Protein AF-A0A6B2UY70-F1 (afdb_monomer_lite)

Secondary structure (DSSP, 8-state):
--SHHHHHHHHHHHHHHHHHHHHHHHHHHHHHHHHHHHHHHHHTTEEEEEETTEEEEEE-SSS-BSEEEEEEEEEE-TTS--EE-PBPTT---EES-B-TT-EEEEEBPPEEETTEEESPPTT-EEEEEEEEE-TTS-EEEEETTSPPEE-SS-PPPPPP-

Foldseek 3Di:
DDDVPVVVVVVVVVVVVVVVVVVVVVVVVVVVVVVVVVVLVQVLQFAWADDFQKIKTFRQAQAKFQKKFFAWKWKDAPPDDTHTWAWDPPWDRMDGIAGHRGMDMTGIAWDDDPNDTGPDDPRIGMWIWMWIQGPVRWIWIDTHNDRIDTDPPDDDHHDGD

pLDDT: mean 83.35, std 13.85, range [44.91, 96.75]

Sequence (161 aa):
MTDAWTIGSTVATAAAALVALGVAVNEGRTRVRERADRDAAQARLLLIRARGGTAHVDNYTDQLFLEVRWISADAVKPGSPAVPVRYAAGERRYIRPLPAQGSSAIGLAEQTWDGHSGPAPRDFTVRATVHYLDAAGLWWSRTGNEQPVRLLDGHGEPQDP

Radius of gyration: 25.31 Å; chains: 1; bounding box: 63×38×79 Å

Structure (mmCIF, N/CA/C/O backbone):
data_AF-A0A6B2UY70-F1
#
_entry.id   AF-A0A6B2UY70-F1
#
loop_
_atom_site.group_PDB
_atom_site.id
_atom_site.type_symbol
_atom_site.label_atom_id
_atom_site.label_alt_id
_atom_site.label_comp_id
_atom_site.label_asym_id
_atom_site.label_entity_id
_atom_site.label_seq_id
_atom_site.pdbx_PDB_ins_code
_atom_site.Cartn_x
_atom_site.Cartn_y
_atom_site.Cartn_z
_atom_site.occupancy
_atom_site.B_iso_or_equiv
_atom_site.auth_seq_id
_atom_site.auth_comp_id
_atom_site.auth_asym_id
_atom_site.auth_atom_id
_atom_site.pdbx_PDB_model_num
ATOM 1 N N . MET A 1 1 ? -44.277 -26.112 56.802 1.00 44.91 1 MET A N 1
ATOM 2 C CA . MET A 1 1 ? -44.594 -25.519 55.483 1.00 44.91 1 MET A CA 1
ATOM 3 C C . MET A 1 1 ? -43.677 -24.326 55.252 1.00 44.91 1 MET A C 1
ATOM 5 O O . MET A 1 1 ? -44.111 -23.208 55.454 1.00 44.91 1 MET A O 1
ATOM 9 N N . THR A 1 2 ? -42.421 -24.539 54.871 1.00 52.62 2 THR A N 1
ATOM 10 C CA . THR A 1 2 ? -41.490 -23.465 54.472 1.00 52.62 2 THR A CA 1
ATOM 11 C C . THR A 1 2 ? -40.264 -24.154 53.896 1.00 52.62 2 THR A C 1
ATOM 13 O O . THR A 1 2 ? -39.416 -24.510 54.686 1.00 52.62 2 THR A O 1
ATOM 16 N N . ASP A 1 3 ? -40.212 -24.410 52.585 1.00 50.38 3 ASP A N 1
ATOM 17 C CA . ASP A 1 3 ? -38.970 -24.846 51.899 1.00 50.38 3 ASP A CA 1
ATOM 18 C C . ASP A 1 3 ? -39.053 -24.668 50.369 1.00 50.38 3 ASP A C 1
ATOM 20 O O . ASP A 1 3 ? -38.055 -24.391 49.709 1.00 50.38 3 ASP A O 1
ATOM 24 N N . ALA A 1 4 ? -40.254 -24.718 49.779 1.00 46.34 4 ALA A N 1
ATOM 25 C CA . ALA A 1 4 ? -40.414 -24.615 48.323 1.00 46.34 4 ALA A CA 1
ATOM 26 C C . ALA A 1 4 ? -40.141 -23.208 47.739 1.00 46.34 4 ALA A C 1
ATOM 28 O O . ALA A 1 4 ? -39.810 -23.083 46.563 1.00 46.34 4 ALA A O 1
ATOM 29 N N . TRP A 1 5 ? -40.255 -22.143 48.541 1.00 46.12 5 TRP A N 1
ATOM 30 C CA . TRP A 1 5 ? -40.136 -20.758 48.055 1.00 46.12 5 TRP A CA 1
ATOM 31 C C . TRP A 1 5 ? -38.679 -20.263 47.981 1.00 46.12 5 TRP A C 1
ATOM 33 O O . TRP A 1 5 ? -38.331 -19.463 47.116 1.00 46.12 5 TRP A O 1
ATOM 43 N N . THR A 1 6 ? -37.801 -20.786 48.839 1.00 49.19 6 THR A N 1
ATOM 44 C CA . THR A 1 6 ? -36.381 -20.398 48.921 1.00 49.19 6 THR A CA 1
ATOM 45 C C . THR A 1 6 ? -35.521 -21.097 47.863 1.00 49.19 6 THR A C 1
ATOM 47 O O . THR A 1 6 ? -34.542 -20.529 47.383 1.00 49.19 6 THR A O 1
ATOM 50 N N . ILE A 1 7 ? -35.912 -22.312 47.461 1.00 46.19 7 ILE A N 1
ATOM 51 C CA . ILE A 1 7 ? -35.245 -23.088 46.402 1.00 46.19 7 ILE A CA 1
ATOM 52 C C . ILE A 1 7 ? -35.604 -22.524 45.015 1.00 46.19 7 ILE A C 1
ATOM 54 O O . ILE A 1 7 ? -34.756 -22.458 44.127 1.00 46.19 7 ILE A O 1
ATOM 58 N N . GLY A 1 8 ? -36.839 -22.039 44.833 1.00 46.28 8 GLY A N 1
ATOM 59 C CA . GLY A 1 8 ? -37.271 -21.416 43.577 1.00 46.28 8 GLY A CA 1
ATOM 60 C C . GLY A 1 8 ? -36.540 -20.107 43.250 1.00 46.28 8 GLY A C 1
ATOM 61 O O . GLY A 1 8 ? -36.215 -19.857 42.090 1.00 46.28 8 GLY A O 1
ATOM 62 N N . SER A 1 9 ? -36.228 -19.286 44.259 1.00 54.72 9 SER A N 1
ATOM 63 C CA . SER A 1 9 ? -35.576 -17.984 44.055 1.00 54.72 9 SER A CA 1
ATOM 64 C C . SER A 1 9 ? -34.084 -18.101 43.726 1.00 54.72 9 SER A C 1
ATOM 66 O O . SER A 1 9 ? -33.577 -17.361 42.882 1.00 54.72 9 SER A O 1
ATOM 68 N N . THR A 1 10 ? -33.371 -19.062 44.317 1.00 53.41 10 THR A N 1
ATOM 69 C CA . THR A 1 10 ? -31.939 -19.280 44.045 1.00 53.41 10 THR A CA 1
ATOM 70 C C . THR A 1 10 ? -31.705 -19.835 42.642 1.00 53.41 10 THR A C 1
ATOM 72 O O . THR A 1 10 ? -30.834 -19.338 41.928 1.00 53.41 10 THR A O 1
ATOM 75 N N . VAL A 1 11 ? -32.528 -20.793 42.202 1.00 56.59 11 VAL A N 1
ATOM 76 C CA . VAL A 1 11 ? -32.452 -21.354 40.841 1.00 56.59 11 VAL A CA 1
ATOM 77 C C . VAL A 1 11 ? -32.774 -20.291 39.782 1.00 56.59 11 VAL A C 1
ATOM 79 O O . VAL A 1 11 ? -32.070 -20.195 38.776 1.00 56.59 11 VAL A O 1
ATOM 82 N N . ALA A 1 12 ? -33.771 -19.435 40.026 1.00 58.09 12 ALA A N 1
ATOM 83 C CA . ALA A 1 12 ? -34.117 -18.342 39.116 1.00 58.09 12 ALA A CA 1
ATOM 84 C C . ALA A 1 12 ? -32.995 -17.292 38.995 1.00 58.09 12 ALA A C 1
ATOM 86 O O . ALA A 1 12 ? -32.681 -16.840 37.892 1.00 58.09 12 ALA A O 1
ATOM 87 N N . THR A 1 13 ? -32.345 -16.943 40.109 1.00 62.44 13 THR A N 1
ATOM 88 C CA . THR A 1 13 ? -31.254 -15.952 40.117 1.00 62.44 13 THR A CA 1
ATOM 89 C C . THR A 1 13 ? -30.008 -16.483 39.398 1.00 62.44 13 THR A C 1
ATOM 91 O O . THR A 1 13 ? -29.379 -15.759 38.625 1.00 62.44 13 THR A O 1
ATOM 94 N N . ALA A 1 14 ? -29.684 -17.768 39.582 1.00 57.88 14 ALA A N 1
ATOM 95 C CA . ALA A 1 14 ? -28.573 -18.424 38.893 1.00 57.88 14 ALA A CA 1
ATOM 96 C C . ALA A 1 14 ? -28.800 -18.512 37.372 1.00 57.88 14 ALA A C 1
ATOM 98 O O . ALA A 1 14 ? -27.891 -18.221 36.593 1.00 57.88 14 ALA A O 1
ATOM 99 N N . ALA A 1 15 ? -30.021 -18.842 36.937 1.00 55.34 15 ALA A N 1
ATOM 100 C CA . ALA A 1 15 ? -30.375 -18.863 35.519 1.00 55.34 15 ALA A CA 1
ATOM 101 C C . ALA A 1 15 ? -30.269 -17.466 34.877 1.00 55.34 15 ALA A C 1
ATOM 103 O O . ALA A 1 15 ? -29.687 -17.324 33.801 1.00 55.34 15 ALA A O 1
ATOM 104 N N . ALA A 1 16 ? -30.757 -16.422 35.557 1.00 60.06 16 ALA A N 1
ATOM 105 C CA . ALA A 1 16 ? -30.653 -15.043 35.082 1.00 60.06 16 ALA A CA 1
ATOM 106 C C . ALA A 1 16 ? -29.192 -14.569 34.966 1.00 60.06 16 ALA A C 1
ATOM 108 O O . ALA A 1 16 ? -28.829 -13.934 33.975 1.00 60.06 16 ALA A O 1
ATOM 109 N N . ALA A 1 17 ? -28.336 -14.924 35.931 1.00 62.62 17 ALA A N 1
ATOM 110 C CA . ALA A 1 17 ? -26.912 -14.589 35.901 1.00 62.62 17 ALA A CA 1
ATOM 111 C C . ALA A 1 17 ? -26.181 -15.244 34.715 1.00 62.62 17 ALA A C 1
ATOM 113 O O . ALA A 1 17 ? -25.368 -14.593 34.059 1.00 62.62 17 ALA A O 1
ATOM 114 N N . LEU A 1 18 ? -26.500 -16.502 34.392 1.00 63.31 18 LEU A N 1
ATOM 115 C CA . LEU A 1 18 ? -25.917 -17.204 33.244 1.00 63.31 18 LEU A CA 1
ATOM 116 C C . LEU A 1 18 ? -26.358 -16.601 31.905 1.00 63.31 18 LEU A C 1
ATOM 118 O O . LEU A 1 18 ? -25.531 -16.448 31.006 1.00 63.31 18 LEU A O 1
ATOM 122 N N . VAL A 1 19 ? -27.630 -16.213 31.775 1.00 68.88 19 VAL A N 1
ATOM 123 C CA . VAL A 1 19 ? -28.133 -15.523 30.575 1.00 68.88 19 VAL A CA 1
ATOM 124 C C . VAL A 1 19 ? -27.473 -14.153 30.426 1.00 68.88 19 VAL A C 1
ATOM 126 O O . VAL A 1 19 ? -26.988 -13.831 29.343 1.00 68.88 19 VAL A O 1
ATOM 129 N N . ALA A 1 20 ? -27.378 -13.373 31.507 1.00 64.12 20 ALA A N 1
ATOM 130 C CA . ALA A 1 20 ? -26.709 -12.073 31.494 1.00 64.12 20 ALA A CA 1
ATOM 131 C C . ALA A 1 20 ? -25.221 -12.194 31.120 1.00 64.12 20 ALA A C 1
ATOM 133 O O . ALA A 1 20 ? -24.727 -11.420 30.299 1.00 64.12 20 ALA A O 1
ATOM 134 N N . LEU A 1 21 ? -24.520 -13.203 31.650 1.00 68.75 21 LEU A N 1
ATOM 135 C CA . LEU A 1 21 ? -23.130 -13.493 31.295 1.00 68.75 21 LEU A CA 1
ATOM 136 C C . LEU A 1 21 ? -23.001 -13.899 29.818 1.00 68.75 21 LEU A C 1
ATOM 138 O O . LEU A 1 21 ? -22.115 -13.413 29.118 1.00 68.75 21 LEU A O 1
ATOM 142 N N . GLY A 1 22 ? -23.908 -14.746 29.324 1.00 69.62 22 GLY A N 1
ATOM 143 C CA . GLY A 1 22 ? -23.949 -15.165 27.923 1.00 69.62 22 GLY A CA 1
ATOM 144 C C . GLY A 1 22 ? -24.174 -13.997 26.960 1.00 69.62 22 GLY A C 1
ATOM 145 O O . GLY A 1 22 ? -23.466 -13.883 25.958 1.00 69.62 22 GLY A O 1
ATOM 146 N N . VAL A 1 23 ? -25.100 -13.090 27.287 1.00 71.94 23 VAL A N 1
ATOM 147 C CA . VAL A 1 23 ? -25.356 -11.866 26.511 1.00 71.94 23 VAL A CA 1
ATOM 148 C C . VAL A 1 23 ? -24.144 -10.936 26.548 1.00 71.94 23 VAL A C 1
ATOM 150 O O . VAL A 1 23 ? -23.704 -10.493 25.492 1.00 71.94 23 VAL A O 1
ATOM 153 N N . ALA A 1 24 ? -23.536 -10.710 27.716 1.00 66.25 24 ALA A N 1
ATOM 154 C CA . ALA A 1 24 ? -22.352 -9.858 27.846 1.00 66.25 24 ALA A CA 1
ATOM 155 C C . ALA A 1 24 ? -21.152 -10.381 27.031 1.00 66.25 24 ALA A C 1
ATOM 157 O O . ALA A 1 24 ? -20.469 -9.609 26.354 1.00 66.25 24 ALA A O 1
ATOM 158 N N . VAL A 1 25 ? -20.917 -11.699 27.038 1.00 72.19 25 VAL A N 1
ATOM 159 C CA . VAL A 1 25 ? -19.872 -12.336 26.218 1.00 72.19 25 VAL A CA 1
ATOM 160 C C . VAL A 1 25 ? -20.184 -12.199 24.726 1.00 72.19 25 VAL A C 1
ATOM 162 O O . VAL A 1 25 ? -19.285 -11.919 23.928 1.00 72.19 25 VAL A O 1
ATOM 165 N N . ASN A 1 26 ? -21.447 -12.380 24.334 1.00 74.56 26 ASN A N 1
ATOM 166 C CA . ASN A 1 26 ? -21.854 -12.279 22.937 1.00 74.56 26 ASN A CA 1
ATOM 167 C C . ASN A 1 26 ? -21.763 -10.836 22.414 1.00 74.56 26 ASN A C 1
ATOM 169 O O . ASN A 1 26 ? -21.172 -10.606 21.362 1.00 74.56 26 ASN A O 1
ATOM 173 N N . GLU A 1 27 ? -22.244 -9.850 23.173 1.00 72.62 27 GLU A N 1
ATOM 174 C CA . GLU A 1 27 ? -22.094 -8.428 22.844 1.00 72.62 27 GLU A CA 1
ATOM 175 C C . GLU A 1 27 ? -20.625 -8.013 22.749 1.00 72.62 27 GLU A C 1
ATOM 177 O O . GLU A 1 27 ? -20.245 -7.288 21.828 1.00 72.62 27 GLU A O 1
ATOM 182 N N . GLY A 1 28 ? -19.778 -8.506 23.660 1.00 63.84 28 GLY A N 1
ATOM 183 C CA . GLY A 1 28 ? -18.336 -8.285 23.598 1.00 63.84 28 GLY A CA 1
ATOM 184 C C . GLY A 1 28 ? -17.740 -8.780 22.279 1.00 63.84 28 GLY A C 1
ATOM 185 O O . GLY A 1 28 ? -16.988 -8.056 21.626 1.00 63.84 28 GLY A O 1
ATOM 186 N N . ARG A 1 29 ? -18.134 -9.978 21.831 1.00 71.88 29 ARG A N 1
ATOM 187 C CA . ARG A 1 29 ? -17.699 -10.543 20.544 1.00 71.88 29 ARG A CA 1
ATOM 188 C C . ARG A 1 29 ? -18.195 -9.735 19.347 1.00 71.88 29 ARG A C 1
ATOM 190 O O . ARG A 1 29 ? -17.417 -9.511 18.421 1.00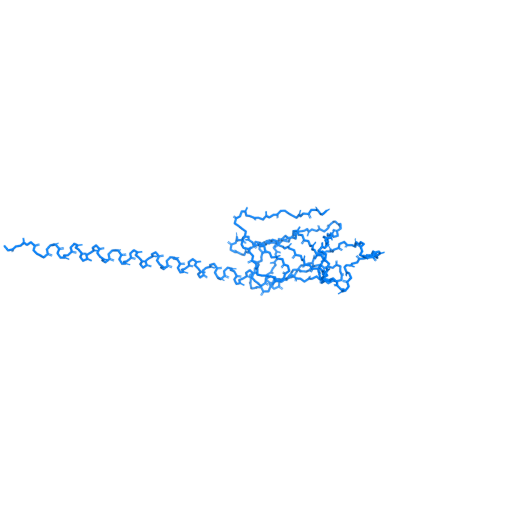 71.88 29 ARG A O 1
ATOM 197 N N . THR A 1 30 ? -19.442 -9.270 19.363 1.00 69.88 30 THR A N 1
ATOM 198 C CA . THR A 1 30 ? -20.005 -8.451 18.277 1.00 69.88 30 THR A CA 1
ATOM 199 C C . THR A 1 30 ? -19.283 -7.113 18.159 1.00 69.88 30 THR A C 1
ATOM 201 O O . THR A 1 30 ? -18.829 -6.762 17.075 1.00 69.88 30 THR A O 1
ATOM 204 N N . ARG A 1 31 ? -19.048 -6.415 19.277 1.00 72.25 31 ARG A N 1
ATOM 205 C CA . ARG A 1 31 ? -18.327 -5.129 19.279 1.00 72.25 31 ARG A CA 1
ATOM 206 C C . ARG A 1 31 ? -16.882 -5.264 18.797 1.00 72.25 31 ARG A C 1
ATOM 208 O O . ARG A 1 31 ? -16.360 -4.348 18.167 1.00 72.25 31 ARG A O 1
ATOM 215 N N . VAL A 1 32 ? -16.224 -6.391 19.084 1.00 72.50 32 VAL A N 1
ATOM 216 C CA . VAL A 1 32 ? -14.876 -6.680 18.566 1.00 72.50 32 VAL A CA 1
ATOM 217 C C . VAL A 1 32 ? -14.904 -6.879 17.050 1.00 72.50 32 VAL A C 1
ATOM 219 O O . VAL A 1 32 ? -14.045 -6.330 16.365 1.00 72.50 32 VAL A O 1
ATOM 222 N N . ARG A 1 33 ? -15.903 -7.595 16.518 1.00 70.06 33 ARG A N 1
ATOM 223 C CA . ARG A 1 33 ? -16.081 -7.767 15.066 1.00 70.06 33 ARG A CA 1
ATOM 224 C C . ARG A 1 33 ? -16.383 -6.442 14.370 1.00 70.06 33 ARG A C 1
ATOM 226 O O . ARG A 1 33 ? -15.714 -6.113 13.406 1.00 70.06 33 ARG A O 1
ATOM 233 N N . GLU A 1 34 ? -17.294 -5.638 14.910 1.00 74.25 34 GLU A N 1
ATOM 234 C CA . GLU A 1 34 ? -17.634 -4.319 14.357 1.00 74.25 34 GLU A CA 1
ATOM 235 C C . GLU A 1 34 ? -16.460 -3.335 14.372 1.00 74.25 34 GLU A C 1
ATOM 237 O O . GLU A 1 34 ? -16.353 -2.482 13.491 1.00 74.25 34 GLU A O 1
ATOM 242 N N . ARG A 1 35 ? -15.588 -3.409 15.387 1.00 76.25 35 ARG A N 1
ATOM 243 C CA . ARG A 1 35 ? -14.340 -2.634 15.409 1.00 76.25 35 ARG A CA 1
ATOM 244 C C . ARG A 1 35 ? -13.383 -3.141 14.339 1.00 76.25 35 ARG A C 1
ATOM 246 O O . ARG A 1 35 ? -12.961 -2.350 13.511 1.00 76.25 35 ARG A O 1
ATOM 253 N N . ALA A 1 36 ? -13.138 -4.449 14.289 1.00 72.06 36 ALA A N 1
ATOM 254 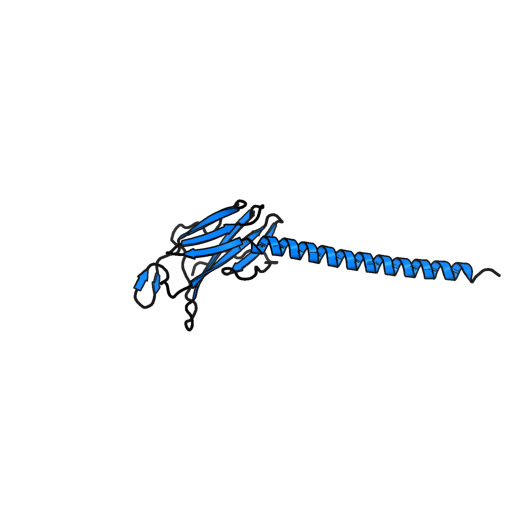C CA . ALA A 1 36 ? -12.258 -5.045 13.288 1.00 72.06 36 ALA A CA 1
ATOM 255 C C . ALA A 1 36 ? -12.717 -4.764 11.846 1.00 72.06 36 ALA A C 1
ATOM 257 O O . ALA A 1 36 ? -11.881 -4.485 10.991 1.00 72.06 36 ALA A O 1
ATOM 258 N N . ASP A 1 37 ? -14.026 -4.783 11.585 1.00 73.31 37 ASP A N 1
ATOM 259 C CA . ASP A 1 37 ? -14.594 -4.473 10.272 1.00 73.31 37 ASP A CA 1
ATOM 260 C C . ASP A 1 37 ? -14.437 -2.993 9.911 1.00 73.31 37 ASP A C 1
ATOM 262 O O . ASP A 1 37 ? -14.116 -2.678 8.764 1.00 73.31 37 ASP A O 1
ATOM 266 N N . ARG A 1 38 ? -14.617 -2.077 10.874 1.00 72.62 38 ARG A N 1
ATOM 267 C CA . ARG A 1 38 ? -14.363 -0.642 10.660 1.00 72.62 38 ARG A CA 1
ATOM 268 C C . ARG A 1 38 ? -12.886 -0.358 10.409 1.00 72.62 38 ARG A C 1
ATOM 270 O O . ARG A 1 38 ? -12.573 0.341 9.447 1.00 72.62 38 ARG A O 1
ATOM 277 N N . ASP A 1 39 ? -12.000 -0.952 11.203 1.00 75.81 39 ASP A N 1
ATOM 278 C CA . ASP A 1 39 ? -10.550 -0.821 11.036 1.00 75.81 39 ASP A CA 1
ATOM 279 C C . ASP A 1 39 ? -10.127 -1.357 9.650 1.00 75.81 39 ASP A C 1
ATOM 281 O O . ASP A 1 39 ? -9.409 -0.700 8.894 1.00 75.81 39 ASP A O 1
ATOM 285 N N . ALA A 1 40 ? -10.666 -2.515 9.245 1.00 73.12 40 ALA A N 1
ATOM 286 C CA . ALA A 1 40 ? -10.418 -3.096 7.927 1.00 73.12 40 ALA A CA 1
ATOM 287 C C . ALA A 1 40 ? -11.001 -2.252 6.778 1.00 73.12 40 ALA A C 1
ATOM 289 O O . ALA A 1 40 ? -10.413 -2.200 5.695 1.00 73.12 40 ALA A O 1
ATOM 290 N N . ALA A 1 41 ? -12.147 -1.593 6.977 1.00 71.56 41 ALA A N 1
ATOM 291 C CA . ALA A 1 41 ? -12.744 -0.712 5.976 1.00 71.56 41 ALA A CA 1
ATOM 292 C C . ALA A 1 41 ? -11.865 0.516 5.707 1.00 71.56 41 ALA A C 1
ATOM 294 O O . ALA A 1 41 ? -11.631 0.847 4.544 1.00 71.56 41 ALA A O 1
ATOM 295 N N . GLN A 1 42 ? -11.314 1.134 6.754 1.00 74.62 42 GLN A N 1
ATOM 296 C CA . GLN A 1 42 ? -10.354 2.231 6.618 1.00 74.62 42 GLN A CA 1
ATOM 297 C C . GLN A 1 42 ? -9.079 1.773 5.901 1.00 74.62 42 GLN A C 1
ATOM 299 O O . GLN A 1 42 ? -8.620 2.427 4.963 1.00 74.62 42 GLN A O 1
ATOM 304 N N . ALA A 1 43 ? -8.545 0.608 6.274 1.00 75.88 43 ALA A N 1
ATOM 305 C CA . ALA A 1 43 ? -7.342 0.054 5.662 1.00 75.88 43 ALA A CA 1
ATOM 306 C C . ALA A 1 43 ? -7.485 -0.161 4.139 1.00 75.88 43 ALA A C 1
ATOM 308 O O . ALA A 1 43 ? -6.498 -0.064 3.411 1.00 75.88 43 ALA A O 1
ATOM 309 N N . ARG A 1 44 ? -8.700 -0.406 3.623 1.00 82.69 44 ARG A N 1
ATOM 310 C CA . ARG A 1 44 ? -8.962 -0.602 2.181 1.00 82.69 44 ARG A CA 1
ATOM 311 C C . ARG A 1 44 ? -8.849 0.669 1.340 1.00 82.69 44 ARG A C 1
ATOM 313 O O . ARG A 1 44 ? -8.769 0.555 0.116 1.00 82.69 44 ARG A O 1
ATOM 320 N N . LEU A 1 45 ? -8.837 1.849 1.949 1.00 89.50 45 LEU A N 1
ATOM 321 C CA . LEU A 1 45 ? -8.806 3.127 1.231 1.00 89.50 45 LEU A CA 1
ATOM 322 C C . LEU A 1 45 ? -7.382 3.652 0.971 1.00 89.50 45 LEU A C 1
ATOM 324 O O . LEU A 1 45 ? -7.224 4.736 0.417 1.00 89.50 45 LEU A O 1
ATOM 328 N N . LEU A 1 46 ? -6.347 2.877 1.310 1.00 92.50 46 LEU A N 1
ATOM 329 C CA . LEU A 1 46 ? -4.985 3.100 0.825 1.00 92.50 46 LEU A CA 1
ATOM 330 C C . LEU A 1 46 ? -4.806 2.423 -0.543 1.00 92.50 46 LEU A C 1
ATOM 332 O O . LEU A 1 46 ? -4.782 1.193 -0.605 1.00 92.50 46 LEU A O 1
ATOM 336 N N . LEU A 1 47 ? -4.688 3.183 -1.631 1.00 93.62 47 LEU A N 1
ATOM 337 C CA . LEU A 1 47 ? -4.489 2.633 -2.978 1.00 93.62 47 LEU A CA 1
ATOM 338 C C . LEU A 1 47 ? -3.028 2.708 -3.406 1.00 93.62 47 LEU A C 1
ATOM 340 O O . LEU A 1 47 ? -2.332 3.676 -3.110 1.00 93.62 47 LEU A O 1
ATOM 344 N N . ILE A 1 48 ? -2.588 1.690 -4.145 1.00 93.88 48 ILE A N 1
ATOM 345 C CA . ILE A 1 48 ? -1.231 1.592 -4.682 1.00 93.88 48 ILE A CA 1
ATOM 346 C C . ILE A 1 48 ? -1.319 1.573 -6.204 1.00 93.88 48 ILE A C 1
ATOM 348 O O . ILE A 1 48 ? -2.039 0.762 -6.799 1.00 93.88 48 ILE A O 1
ATOM 352 N N . ARG A 1 49 ? -0.590 2.479 -6.853 1.00 92.38 49 ARG A N 1
ATOM 353 C CA . ARG A 1 49 ? -0.567 2.610 -8.314 1.00 92.38 49 ARG A CA 1
ATOM 354 C C . ARG A 1 49 ? 0.864 2.760 -8.785 1.00 92.38 49 ARG A C 1
ATOM 356 O O . ARG A 1 49 ? 1.581 3.600 -8.273 1.00 92.38 49 ARG A O 1
ATOM 363 N N . ALA A 1 50 ? 1.276 2.002 -9.789 1.00 90.12 50 ALA A N 1
ATOM 364 C CA . ALA A 1 50 ? 2.594 2.158 -10.389 1.00 90.12 50 ALA A CA 1
ATOM 365 C C . ALA A 1 50 ? 2.458 2.507 -11.871 1.00 90.12 50 ALA A C 1
ATOM 367 O O . ALA A 1 50 ? 1.698 1.871 -12.602 1.00 90.12 50 ALA A O 1
ATOM 368 N N . ARG A 1 51 ? 3.167 3.550 -12.309 1.00 81.81 51 ARG A N 1
ATOM 369 C CA . ARG A 1 51 ? 3.165 4.020 -13.695 1.00 81.81 51 ARG A CA 1
ATOM 370 C C . ARG A 1 51 ? 4.499 4.677 -14.025 1.00 81.81 51 ARG A C 1
ATOM 372 O O . ARG A 1 51 ? 4.966 5.523 -13.279 1.00 81.81 51 ARG A O 1
ATOM 379 N N . GLY A 1 52 ? 5.067 4.334 -15.182 1.00 75.50 52 GLY A N 1
ATOM 380 C CA . GLY A 1 52 ? 6.158 5.105 -15.790 1.00 75.50 52 GLY A CA 1
ATOM 381 C C . GLY A 1 52 ? 7.395 5.276 -14.904 1.00 75.50 52 GLY A C 1
ATOM 382 O O . GLY A 1 52 ? 7.915 6.379 -14.823 1.00 75.50 52 GLY A O 1
ATOM 383 N N . GLY A 1 53 ? 7.838 4.208 -14.232 1.00 88.75 53 GLY A N 1
ATOM 384 C CA . GLY A 1 53 ? 9.016 4.248 -13.355 1.00 88.75 53 GLY A CA 1
ATOM 385 C C . GLY A 1 53 ? 8.759 4.828 -11.962 1.00 88.75 53 GLY A C 1
ATOM 386 O O . GLY A 1 53 ? 9.698 5.031 -11.205 1.00 88.75 53 GLY A O 1
ATOM 387 N N . THR A 1 54 ? 7.506 5.083 -11.590 1.00 93.19 54 THR A N 1
ATOM 388 C CA . THR A 1 54 ? 7.151 5.599 -10.263 1.00 93.19 54 THR A CA 1
ATOM 389 C C . THR A 1 54 ? 6.019 4.772 -9.664 1.00 93.19 54 THR A C 1
ATOM 391 O O . THR A 1 54 ? 5.077 4.393 -10.366 1.00 93.19 54 THR A O 1
ATOM 394 N N . ALA A 1 55 ? 6.098 4.485 -8.365 1.00 94.31 55 ALA A N 1
ATOM 395 C CA . ALA A 1 55 ? 5.001 3.921 -7.589 1.00 94.31 55 ALA A CA 1
ATOM 396 C C . ALA A 1 55 ? 4.417 4.987 -6.659 1.00 94.31 55 ALA A C 1
ATOM 398 O O . ALA A 1 55 ? 5.143 5.761 -6.049 1.00 94.31 55 ALA A O 1
ATOM 399 N N . HIS A 1 56 ? 3.097 5.027 -6.566 1.00 96.06 56 HIS A N 1
ATOM 400 C CA . HIS A 1 56 ? 2.313 5.968 -5.788 1.00 96.06 56 HIS A CA 1
ATOM 401 C C . HIS A 1 56 ? 1.501 5.224 -4.744 1.00 96.06 56 HIS A C 1
ATOM 403 O O . HIS A 1 56 ? 0.955 4.149 -5.016 1.00 96.06 56 HIS A O 1
ATOM 409 N N . VAL A 1 57 ? 1.405 5.835 -3.573 1.00 96.00 57 VAL A N 1
ATOM 410 C CA . VAL A 1 57 ? 0.462 5.459 -2.536 1.00 96.00 57 VAL A CA 1
ATOM 411 C C . VAL A 1 57 ? -0.456 6.643 -2.266 1.00 96.00 57 VAL A C 1
ATOM 413 O O . VAL A 1 57 ? 0.004 7.759 -2.028 1.00 96.00 57 VAL A O 1
ATOM 416 N N . ASP A 1 58 ? -1.756 6.393 -2.325 1.00 96.44 58 ASP A N 1
ATOM 417 C CA . ASP A 1 58 ? -2.796 7.399 -2.157 1.00 96.44 58 ASP A CA 1
ATOM 418 C C . ASP A 1 58 ? -3.671 7.019 -0.963 1.00 96.44 58 ASP A C 1
ATOM 420 O O . ASP A 1 58 ? -4.196 5.906 -0.890 1.00 96.44 58 ASP A O 1
ATOM 424 N N . ASN A 1 59 ? -3.835 7.942 -0.025 1.00 96.25 59 ASN A N 1
ATOM 425 C CA . ASN A 1 59 ? -4.734 7.786 1.105 1.00 96.25 59 ASN A CA 1
ATOM 426 C C . ASN A 1 59 ? -6.074 8.444 0.781 1.00 96.25 59 ASN A C 1
ATOM 428 O O . ASN A 1 59 ? -6.155 9.663 0.802 1.00 96.25 59 ASN A O 1
ATOM 432 N N . TYR A 1 60 ? -7.124 7.658 0.551 1.00 95.00 60 TYR A N 1
ATOM 433 C CA . TYR A 1 60 ? -8.476 8.174 0.298 1.00 95.00 60 TYR A CA 1
ATOM 434 C C . TYR A 1 60 ? -9.359 8.267 1.551 1.00 95.00 60 TYR A C 1
ATOM 436 O O . TYR A 1 60 ? -10.558 8.540 1.453 1.00 95.00 60 TYR A O 1
ATOM 444 N N . THR A 1 61 ? -8.798 8.011 2.733 1.00 90.88 61 THR A N 1
ATOM 445 C CA . THR A 1 61 ? -9.520 8.163 4.001 1.00 90.88 61 THR A CA 1
ATOM 446 C C . THR A 1 61 ? -9.579 9.632 4.426 1.00 90.88 61 THR A C 1
ATOM 448 O O . THR A 1 61 ? -8.828 10.486 3.945 1.00 90.88 61 THR A O 1
ATOM 451 N N . ASP A 1 62 ? -10.467 9.921 5.371 1.00 92.06 62 ASP A N 1
ATOM 452 C CA . ASP A 1 62 ? -10.544 11.182 6.111 1.00 92.06 62 ASP A CA 1
ATOM 453 C C . ASP A 1 62 ? -9.574 11.238 7.308 1.00 92.06 62 ASP A C 1
ATOM 455 O O . ASP A 1 62 ? -9.548 12.220 8.050 1.00 92.06 62 ASP A O 1
ATOM 459 N N . GLN A 1 63 ? -8.739 10.212 7.480 1.00 91.50 63 GLN A N 1
ATOM 460 C CA . GLN A 1 63 ? -7.743 10.111 8.540 1.00 91.50 63 GLN A CA 1
ATOM 461 C C . GLN A 1 63 ? -6.332 10.022 7.957 1.00 91.50 63 GLN A C 1
ATOM 463 O O . GLN A 1 63 ? -6.124 9.696 6.794 1.00 91.50 63 GLN A O 1
ATOM 468 N N . LEU A 1 64 ? -5.322 10.337 8.760 1.00 94.44 64 LEU A N 1
ATOM 469 C CA . LEU A 1 64 ? -3.934 10.122 8.358 1.00 94.44 64 LEU A CA 1
ATOM 470 C C . LEU A 1 64 ? -3.539 8.654 8.554 1.00 94.44 64 LEU A C 1
ATOM 472 O O . LEU A 1 64 ? -4.007 8.000 9.486 1.00 94.44 64 LEU A O 1
ATOM 476 N N . PHE A 1 65 ? -2.618 8.166 7.729 1.00 95.44 65 PHE A N 1
ATOM 477 C CA . PHE A 1 65 ? -1.810 7.006 8.094 1.00 95.44 65 PHE A CA 1
ATOM 478 C C . PHE A 1 65 ? -0.579 7.511 8.837 1.00 95.44 65 PHE A C 1
ATOM 480 O O . PHE A 1 65 ? 0.137 8.396 8.355 1.00 95.44 65 PHE A O 1
ATOM 487 N N . LEU A 1 66 ? -0.351 6.974 10.035 1.00 95.31 66 LEU A N 1
ATOM 488 C CA . LEU A 1 66 ? 0.761 7.381 10.887 1.00 95.31 66 LEU A CA 1
ATOM 489 C C . LEU A 1 66 ? 2.086 7.090 10.195 1.00 95.31 66 LEU A C 1
ATOM 491 O O . LEU A 1 66 ? 3.010 7.888 10.297 1.00 95.31 66 LEU A O 1
ATOM 495 N N . GLU A 1 67 ? 2.161 5.989 9.453 1.00 95.81 67 GLU A N 1
ATOM 496 C CA . GLU A 1 67 ? 3.338 5.610 8.690 1.00 95.81 67 GLU A CA 1
ATOM 497 C C . GLU A 1 67 ? 2.964 4.732 7.499 1.00 95.81 67 GLU A C 1
ATOM 499 O O . GLU A 1 67 ? 2.051 3.917 7.591 1.00 95.81 67 GLU A O 1
ATOM 504 N N . VAL A 1 68 ? 3.694 4.870 6.397 1.00 96.19 68 VAL A N 1
ATOM 505 C CA . VAL A 1 68 ? 3.635 3.960 5.248 1.00 96.19 68 VAL A CA 1
ATOM 506 C C . VAL A 1 68 ? 5.059 3.586 4.868 1.00 96.19 68 VAL A C 1
ATOM 508 O O . VAL A 1 68 ? 5.913 4.462 4.774 1.00 96.19 68 VAL A O 1
ATOM 511 N N . ARG A 1 69 ? 5.322 2.302 4.642 1.00 96.31 69 ARG A N 1
ATOM 512 C CA . ARG A 1 69 ? 6.615 1.743 4.244 1.00 96.31 69 ARG A CA 1
ATOM 513 C C . ARG A 1 69 ? 6.478 0.966 2.950 1.00 96.31 69 ARG A C 1
ATOM 515 O O . ARG A 1 69 ? 5.595 0.122 2.832 1.00 96.31 69 ARG A O 1
ATOM 522 N N . TRP A 1 70 ? 7.388 1.207 2.022 1.00 95.38 70 TRP A N 1
ATOM 523 C CA . TRP A 1 70 ? 7.542 0.441 0.793 1.00 95.38 70 TRP A CA 1
ATOM 524 C C . TRP A 1 70 ? 8.399 -0.792 1.081 1.00 95.38 70 TRP A C 1
ATOM 526 O O . TRP A 1 70 ? 9.563 -0.656 1.448 1.00 95.38 70 TRP A O 1
ATOM 536 N N . ILE A 1 71 ? 7.819 -1.987 0.959 1.00 94.94 71 ILE A N 1
ATOM 537 C CA . ILE A 1 71 ? 8.457 -3.242 1.387 1.00 94.94 71 ILE A CA 1
ATOM 538 C C . ILE A 1 71 ? 9.137 -3.942 0.223 1.00 94.94 71 ILE A C 1
ATOM 540 O O . ILE A 1 71 ? 10.333 -4.212 0.276 1.00 94.94 71 ILE A O 1
ATOM 544 N N . SER A 1 72 ? 8.376 -4.202 -0.834 1.00 94.12 72 SER A N 1
ATOM 545 C CA . SER A 1 72 ? 8.841 -4.862 -2.050 1.00 94.12 72 SER A CA 1
ATOM 546 C C . SER A 1 72 ? 8.017 -4.385 -3.237 1.00 94.12 72 SER A C 1
ATOM 548 O O . SER A 1 72 ? 6.944 -3.802 -3.062 1.00 94.12 72 SER A O 1
ATOM 550 N N . ALA A 1 73 ? 8.518 -4.599 -4.443 1.00 93.94 73 ALA A N 1
ATOM 551 C CA . ALA A 1 73 ? 7.752 -4.405 -5.658 1.00 93.94 73 ALA A CA 1
ATOM 552 C C . ALA A 1 73 ? 8.110 -5.503 -6.649 1.00 93.94 73 ALA A C 1
ATOM 554 O O . ALA A 1 73 ? 9.276 -5.856 -6.781 1.00 93.94 73 ALA A O 1
ATOM 555 N N . ASP A 1 74 ? 7.108 -6.008 -7.355 1.00 93.62 74 ASP A N 1
ATOM 556 C CA . ASP A 1 74 ? 7.261 -7.054 -8.355 1.00 93.62 74 ASP A CA 1
ATOM 557 C C . ASP A 1 74 ? 6.575 -6.628 -9.647 1.00 93.62 74 ASP A C 1
ATOM 559 O O . ASP A 1 74 ? 5.465 -6.094 -9.636 1.00 93.62 74 ASP A O 1
ATOM 563 N N . ALA A 1 75 ? 7.210 -6.884 -10.780 1.00 91.56 75 ALA A N 1
ATOM 564 C CA . ALA A 1 75 ? 6.601 -6.748 -12.087 1.00 91.56 75 ALA A CA 1
ATOM 565 C C . ALA A 1 75 ? 6.049 -8.100 -12.528 1.00 91.56 75 ALA A C 1
ATOM 567 O O . ALA A 1 75 ? 6.762 -9.103 -12.572 1.00 91.56 75 ALA A O 1
ATOM 568 N N . VAL A 1 76 ? 4.765 -8.117 -12.868 1.00 91.12 76 VAL A N 1
ATOM 569 C CA . VAL A 1 76 ? 4.044 -9.327 -13.257 1.00 91.12 76 VAL A CA 1
ATOM 570 C C . VAL A 1 76 ? 3.564 -9.192 -14.693 1.00 91.12 76 VAL A C 1
ATOM 572 O O . VAL A 1 76 ? 2.923 -8.203 -15.050 1.00 91.12 76 VAL A O 1
ATOM 575 N N . LYS A 1 77 ? 3.839 -10.219 -15.496 1.00 90.12 77 LYS A N 1
ATOM 576 C CA . LYS A 1 77 ? 3.348 -10.379 -16.865 1.00 90.12 77 LYS A CA 1
ATOM 577 C C . LYS A 1 77 ? 2.569 -11.695 -16.963 1.00 90.12 77 LYS A C 1
ATOM 579 O O . LYS A 1 77 ? 3.040 -12.706 -16.436 1.00 90.12 77 LYS A O 1
ATOM 584 N N . PRO A 1 78 ? 1.386 -11.722 -17.603 1.00 89.06 78 PRO A N 1
ATOM 585 C CA . PRO A 1 78 ? 0.628 -12.958 -17.771 1.00 89.06 78 PRO A CA 1
ATOM 586 C C . PRO A 1 78 ? 1.474 -14.065 -18.413 1.00 89.06 78 PRO A C 1
ATOM 588 O O . PRO A 1 78 ? 2.092 -13.856 -19.454 1.00 89.06 78 PRO A O 1
ATOM 591 N N . GLY A 1 79 ? 1.497 -15.245 -17.789 1.00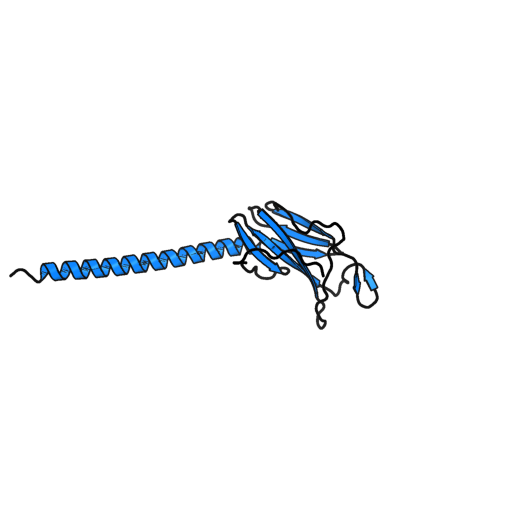 88.56 79 GLY A N 1
ATOM 592 C CA . GLY A 1 79 ? 2.258 -16.396 -18.285 1.00 88.56 79 GLY A CA 1
ATOM 593 C C . GLY A 1 79 ? 3.771 -16.334 -18.040 1.00 88.56 79 GLY A C 1
ATOM 594 O O . GLY A 1 79 ? 4.493 -17.178 -18.561 1.00 88.56 79 GLY A O 1
ATOM 595 N N . SER A 1 80 ? 4.269 -15.370 -17.262 1.00 88.38 80 SER A N 1
ATOM 596 C CA . SER A 1 80 ? 5.683 -15.270 -16.878 1.00 88.38 80 SER A CA 1
ATOM 597 C C . SER A 1 80 ? 5.843 -15.218 -15.353 1.00 88.38 80 SER A C 1
ATOM 599 O O . SER A 1 80 ? 4.928 -14.764 -14.660 1.00 88.38 80 SER A O 1
ATOM 601 N N . PRO A 1 81 ? 6.988 -15.669 -14.805 1.00 88.38 81 PRO A N 1
ATOM 602 C CA . PRO A 1 81 ? 7.313 -15.457 -13.398 1.00 88.38 81 PRO A C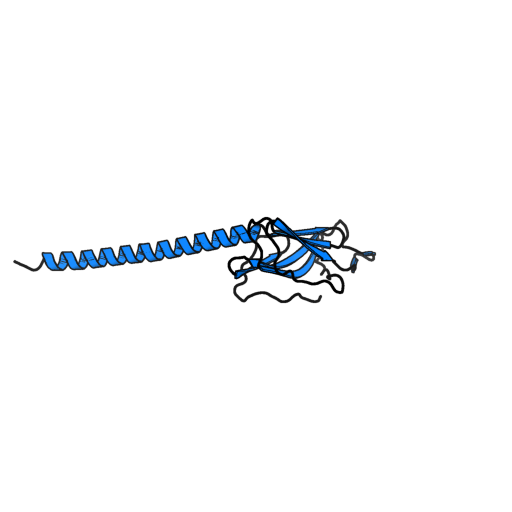A 1
ATOM 603 C C . PRO A 1 81 ? 7.333 -13.966 -13.040 1.00 88.38 81 PRO A C 1
ATOM 605 O O . PRO A 1 81 ? 7.665 -13.123 -13.876 1.00 88.38 81 PRO A O 1
ATOM 608 N N . ALA A 1 82 ? 7.002 -13.650 -11.788 1.00 90.31 82 ALA A N 1
ATOM 609 C CA . ALA A 1 82 ? 7.168 -12.303 -11.260 1.00 90.31 82 ALA A CA 1
ATOM 610 C C . ALA A 1 82 ? 8.659 -11.938 -11.203 1.00 90.31 82 ALA A C 1
ATOM 612 O O . ALA A 1 82 ? 9.493 -12.761 -10.822 1.00 90.31 82 ALA A O 1
ATOM 613 N N . VAL A 1 83 ? 8.981 -10.705 -11.585 1.00 90.38 83 VAL A N 1
ATOM 614 C CA . VAL A 1 83 ? 10.348 -10.180 -11.584 1.00 90.38 83 VAL A CA 1
ATOM 615 C C . VAL A 1 83 ? 10.454 -9.105 -10.505 1.00 90.38 83 VAL A C 1
ATOM 617 O O . VAL A 1 83 ? 9.709 -8.124 -10.586 1.00 90.38 83 VAL A O 1
ATOM 620 N N . PRO A 1 84 ? 11.375 -9.230 -9.534 1.00 91.50 84 PRO A N 1
ATOM 621 C CA . PRO A 1 84 ? 11.586 -8.196 -8.529 1.00 91.50 84 PRO A CA 1
ATOM 622 C C . PRO A 1 84 ? 11.923 -6.847 -9.172 1.00 91.50 84 PRO A C 1
ATOM 624 O O . PRO A 1 84 ? 12.747 -6.760 -10.089 1.00 91.50 84 PRO A O 1
ATOM 627 N N . VAL A 1 85 ? 11.284 -5.789 -8.683 1.00 91.31 85 VAL A N 1
ATOM 628 C CA . VAL A 1 85 ? 11.521 -4.402 -9.083 1.00 91.31 85 VAL A CA 1
ATOM 629 C C . VAL A 1 85 ? 12.302 -3.700 -7.990 1.00 91.31 85 VAL A C 1
ATOM 631 O O . VAL A 1 85 ? 11.897 -3.697 -6.826 1.00 91.31 85 VAL A O 1
ATOM 634 N N . ARG A 1 86 ? 13.414 -3.064 -8.361 1.00 91.50 86 ARG A N 1
ATOM 635 C CA . ARG A 1 86 ? 14.202 -2.288 -7.395 1.00 91.50 86 ARG A CA 1
ATOM 636 C C . ARG A 1 86 ? 13.647 -0.875 -7.263 1.00 91.50 86 ARG A C 1
ATOM 638 O O . ARG A 1 86 ? 13.139 -0.304 -8.225 1.00 91.50 86 ARG A O 1
ATOM 645 N N . TYR A 1 87 ? 13.787 -0.287 -6.082 1.00 92.19 87 TYR A N 1
ATOM 646 C CA . TYR A 1 87 ? 13.539 1.141 -5.879 1.00 92.19 87 TYR A CA 1
ATOM 647 C C . TYR A 1 87 ? 14.747 1.959 -6.343 1.00 92.19 87 TYR A C 1
ATOM 649 O O . TYR A 1 87 ? 15.881 1.475 -6.294 1.00 92.19 87 TYR A O 1
ATOM 657 N N . ALA A 1 88 ? 14.514 3.189 -6.800 1.00 92.25 88 ALA A N 1
ATOM 658 C CA . ALA A 1 88 ? 15.588 4.072 -7.235 1.00 92.25 88 ALA A CA 1
ATOM 659 C C . ALA A 1 88 ? 16.548 4.400 -6.074 1.00 92.25 88 ALA A C 1
ATOM 661 O O . ALA A 1 88 ? 16.176 4.405 -4.897 1.00 92.25 88 ALA A O 1
ATOM 662 N N . ALA A 1 89 ? 17.818 4.641 -6.403 1.00 89.75 89 ALA A N 1
ATOM 663 C CA . ALA A 1 89 ? 18.844 4.905 -5.401 1.00 89.75 89 ALA A CA 1
ATOM 664 C C . ALA A 1 89 ? 18.559 6.211 -4.639 1.00 89.75 89 ALA A C 1
ATOM 666 O O . ALA A 1 89 ? 18.205 7.223 -5.236 1.00 89.75 89 ALA A O 1
ATOM 667 N N . GLY A 1 90 ? 18.746 6.188 -3.316 1.00 88.81 90 GLY A N 1
ATOM 668 C CA . GLY A 1 90 ? 18.509 7.347 -2.448 1.00 88.81 90 GLY A CA 1
ATOM 669 C C . GLY A 1 90 ? 17.039 7.600 -2.095 1.00 88.81 90 GLY A C 1
ATOM 670 O O . GLY A 1 90 ? 16.758 8.516 -1.324 1.00 88.81 90 GLY A O 1
ATOM 671 N N . GLU A 1 91 ? 16.110 6.787 -2.603 1.00 90.81 91 GLU A N 1
ATOM 672 C CA . GLU A 1 91 ? 14.694 6.908 -2.274 1.00 90.81 91 GLU A CA 1
ATOM 673 C C . GLU A 1 91 ? 14.400 6.567 -0.815 1.00 90.81 91 GLU A C 1
ATOM 675 O O . GLU A 1 91 ? 14.847 5.552 -0.266 1.00 90.81 91 GLU A O 1
ATOM 680 N N . ARG A 1 92 ? 13.561 7.394 -0.187 1.00 91.19 92 ARG A N 1
ATOM 681 C CA . ARG A 1 92 ? 13.089 7.137 1.170 1.00 91.19 92 ARG A CA 1
ATOM 682 C C . ARG A 1 92 ? 11.914 6.167 1.117 1.00 91.19 92 ARG A C 1
ATOM 684 O O . ARG A 1 92 ? 10.790 6.542 0.801 1.00 91.19 92 ARG A O 1
ATOM 691 N N . ARG A 1 93 ? 12.149 4.921 1.526 1.00 92.50 93 ARG A N 1
ATOM 692 C CA . ARG A 1 93 ? 11.139 3.843 1.517 1.00 92.50 93 ARG A CA 1
ATOM 693 C C . ARG A 1 93 ? 10.098 3.930 2.632 1.00 92.50 93 ARG A C 1
ATOM 695 O O . ARG A 1 93 ? 9.431 2.945 2.929 1.00 92.50 93 ARG A O 1
ATOM 702 N N . TYR A 1 94 ? 9.943 5.091 3.259 1.00 93.25 94 TYR A N 1
ATOM 703 C CA . TYR A 1 94 ? 8.920 5.305 4.269 1.00 93.25 94 TYR A CA 1
ATOM 704 C C . TYR A 1 94 ? 8.463 6.761 4.337 1.00 93.25 94 TYR A C 1
ATOM 706 O O . TYR A 1 94 ? 9.235 7.695 4.114 1.00 93.25 94 TYR A O 1
ATOM 714 N N . ILE A 1 95 ? 7.194 6.937 4.686 1.00 94.12 95 ILE A N 1
ATOM 715 C CA . ILE A 1 95 ? 6.489 8.211 4.800 1.00 94.12 95 ILE A CA 1
ATOM 716 C C . ILE A 1 95 ? 5.883 8.275 6.198 1.00 94.12 95 ILE A C 1
ATOM 718 O O . ILE A 1 95 ? 5.270 7.309 6.649 1.00 94.12 95 ILE A O 1
ATOM 722 N N . ARG A 1 96 ? 6.057 9.403 6.892 1.00 94.19 96 ARG A N 1
ATOM 723 C CA . ARG A 1 96 ? 5.548 9.600 8.253 1.00 94.19 96 ARG A CA 1
ATOM 724 C C . ARG A 1 96 ? 5.229 11.086 8.496 1.00 94.19 96 ARG A C 1
ATOM 726 O O . ARG A 1 96 ? 6.180 11.862 8.605 1.00 94.19 96 ARG A O 1
ATOM 733 N N . PRO A 1 97 ? 3.951 11.489 8.639 1.00 95.88 97 PRO A N 1
ATOM 734 C CA . PRO A 1 97 ? 2.720 10.755 8.302 1.00 95.88 97 PRO A CA 1
ATOM 735 C C . PRO A 1 97 ? 2.353 10.869 6.810 1.00 95.88 97 PRO A C 1
ATOM 737 O O . PRO A 1 97 ? 2.850 11.755 6.115 1.00 95.88 97 PRO A O 1
ATOM 740 N N . LEU A 1 98 ? 1.441 10.014 6.333 1.00 96.56 98 LEU A N 1
ATOM 741 C CA . LEU A 1 98 ? 0.720 10.223 5.071 1.00 96.56 98 LEU A CA 1
ATOM 742 C C . LEU A 1 98 ? -0.640 10.885 5.385 1.00 96.56 98 LEU A C 1
ATOM 744 O O . LEU A 1 98 ? -1.496 10.233 5.990 1.00 96.56 98 LEU A O 1
ATOM 748 N N . PRO A 1 99 ? -0.857 12.164 5.014 1.00 96.44 99 PRO A N 1
ATOM 749 C CA . PRO A 1 99 ? -2.081 12.893 5.353 1.00 96.44 99 PRO A CA 1
ATOM 750 C C . PRO A 1 99 ? -3.358 12.255 4.793 1.00 96.44 99 PRO A C 1
ATOM 752 O O . PRO A 1 99 ? -3.310 11.514 3.810 1.00 96.44 99 PRO A O 1
ATOM 755 N N . ALA A 1 100 ? -4.502 12.589 5.399 1.00 94.94 100 ALA A N 1
ATOM 756 C CA . ALA A 1 100 ? -5.825 12.317 4.834 1.00 94.94 100 ALA A CA 1
ATOM 757 C C . ALA A 1 100 ? -5.940 12.934 3.436 1.00 94.94 100 ALA A C 1
ATOM 759 O O . ALA A 1 100 ? -5.484 14.062 3.228 1.00 94.94 100 ALA A O 1
ATOM 760 N N . GLN A 1 101 ? -6.522 12.202 2.485 1.00 95.50 101 GLN A N 1
ATOM 761 C CA . GLN A 1 101 ? -6.596 12.610 1.072 1.00 95.50 101 GLN A CA 1
ATOM 762 C C . GLN A 1 101 ? -5.227 12.932 0.433 1.00 95.50 101 GLN A C 1
ATOM 764 O O . GLN A 1 101 ? -5.148 13.614 -0.589 1.00 95.50 101 GLN A O 1
ATOM 769 N N . GLY A 1 102 ? -4.133 12.474 1.051 1.00 95.50 102 GLY A N 1
ATOM 770 C CA . GLY A 1 102 ? -2.763 12.728 0.625 1.00 95.50 102 GLY A CA 1
ATOM 771 C C . GLY A 1 102 ? -2.228 11.661 -0.326 1.00 95.50 102 GLY A C 1
ATOM 772 O O . GLY A 1 102 ? -2.739 10.545 -0.402 1.00 95.50 102 GLY A O 1
ATOM 773 N N . SER A 1 103 ? -1.141 11.996 -1.018 1.00 95.75 103 SER A N 1
ATOM 774 C CA . SER A 1 103 ? -0.424 11.083 -1.907 1.00 95.75 103 SER A CA 1
ATOM 775 C C . SER A 1 103 ? 1.077 11.184 -1.669 1.00 95.75 103 SER A C 1
ATOM 777 O O . SER A 1 103 ? 1.592 12.236 -1.281 1.00 95.75 103 SER A O 1
ATOM 779 N N . SER A 1 104 ? 1.782 10.087 -1.907 1.00 95.25 104 SER A N 1
ATOM 780 C CA . SER A 1 104 ? 3.237 10.052 -1.949 1.00 95.25 104 SER A CA 1
ATOM 781 C C . SER A 1 104 ? 3.703 9.131 -3.066 1.00 95.25 104 SER A C 1
ATOM 783 O O . SER A 1 104 ? 2.989 8.214 -3.471 1.00 95.25 104 SER A O 1
ATOM 785 N N . ALA A 1 105 ? 4.900 9.392 -3.572 1.00 94.56 105 ALA A N 1
ATOM 786 C CA . ALA A 1 105 ? 5.490 8.677 -4.685 1.00 94.56 105 ALA A CA 1
ATOM 787 C C . ALA A 1 105 ? 6.902 8.213 -4.327 1.00 94.56 105 ALA A C 1
ATOM 789 O O . ALA A 1 105 ? 7.589 8.875 -3.551 1.00 94.56 105 ALA A O 1
ATOM 790 N N . ILE A 1 106 ? 7.323 7.101 -4.918 1.00 94.75 106 ILE A N 1
ATOM 791 C CA . ILE A 1 106 ? 8.684 6.582 -4.848 1.00 94.75 106 ILE A CA 1
ATOM 792 C C . ILE A 1 106 ? 9.168 6.209 -6.250 1.00 94.75 106 ILE A C 1
ATOM 794 O O . ILE A 1 106 ? 8.432 5.595 -7.034 1.00 94.75 106 ILE A O 1
ATOM 798 N N . GLY A 1 107 ? 10.403 6.584 -6.576 1.00 94.38 107 GLY A N 1
ATOM 799 C CA . GLY A 1 107 ? 11.061 6.163 -7.805 1.00 94.38 107 GLY A CA 1
ATOM 800 C C . GLY A 1 107 ? 11.322 4.655 -7.831 1.00 94.38 107 GLY A C 1
ATOM 801 O O . GLY A 1 107 ? 11.768 4.056 -6.850 1.00 94.38 107 GLY A O 1
ATOM 802 N N . LEU A 1 108 ? 11.068 4.035 -8.979 1.00 92.75 108 LEU A N 1
ATOM 803 C CA . LEU A 1 108 ? 11.480 2.673 -9.302 1.00 92.75 108 LEU A CA 1
ATOM 804 C C . LEU A 1 108 ? 12.753 2.750 -10.147 1.00 92.75 108 LEU A C 1
ATOM 806 O O . LEU A 1 108 ? 12.881 3.620 -11.008 1.00 92.75 108 LEU A O 1
ATOM 810 N N . ALA A 1 109 ? 13.702 1.858 -9.893 1.00 90.44 109 ALA A N 1
ATOM 811 C CA . ALA A 1 109 ? 14.932 1.799 -10.662 1.00 90.44 109 ALA A CA 1
ATOM 812 C C . ALA A 1 109 ? 14.658 1.303 -12.085 1.00 90.44 109 ALA A C 1
ATOM 814 O O . ALA A 1 109 ? 13.778 0.471 -12.324 1.00 90.44 109 ALA A O 1
ATOM 815 N N . GLU A 1 110 ? 15.468 1.774 -13.027 1.00 89.31 110 GLU A N 1
ATOM 816 C CA . GLU A 1 110 ? 15.570 1.123 -14.325 1.00 89.31 110 GLU A CA 1
ATOM 817 C C . GLU A 1 110 ? 16.226 -0.249 -14.167 1.00 89.31 110 GLU A C 1
ATOM 819 O O . GLU A 1 110 ? 17.167 -0.431 -13.390 1.00 89.31 110 GLU A O 1
ATOM 824 N N . GLN A 1 111 ? 15.729 -1.221 -14.920 1.00 88.75 111 GLN A N 1
ATOM 825 C CA . GLN A 1 111 ? 16.274 -2.572 -14.935 1.00 88.75 111 GLN A CA 1
ATOM 826 C C . GLN A 1 111 ? 16.129 -3.191 -16.322 1.00 88.75 111 GLN A C 1
ATOM 828 O O . GLN A 1 111 ? 15.499 -2.617 -17.211 1.00 88.75 111 GLN A O 1
ATOM 833 N N . THR A 1 112 ? 16.765 -4.341 -16.531 1.00 87.06 112 THR A N 1
ATOM 834 C CA . THR A 1 112 ? 16.733 -5.037 -17.817 1.00 87.06 112 THR A CA 1
ATOM 835 C C . THR A 1 112 ? 15.519 -5.958 -17.910 1.00 87.06 112 THR A C 1
ATOM 837 O O . THR A 1 112 ? 15.323 -6.828 -17.065 1.00 87.06 112 THR A O 1
ATOM 840 N N . TRP A 1 113 ? 14.746 -5.788 -18.978 1.00 85.44 113 TRP A N 1
ATOM 841 C CA . TRP A 1 113 ? 13.530 -6.520 -19.320 1.00 85.44 113 TRP A CA 1
ATOM 842 C C . TRP A 1 113 ? 13.678 -7.075 -20.729 1.00 85.44 113 TRP A C 1
ATOM 844 O O . TRP A 1 113 ? 13.803 -6.290 -21.664 1.00 85.44 113 TRP A O 1
ATOM 854 N N . ASP A 1 114 ? 13.692 -8.394 -20.912 1.00 82.81 114 ASP A N 1
ATOM 855 C CA . ASP A 1 114 ? 13.759 -9.014 -22.247 1.00 82.81 114 ASP A CA 1
ATOM 856 C C . ASP A 1 114 ? 14.833 -8.367 -23.164 1.00 82.81 114 ASP A C 1
ATOM 858 O O . ASP A 1 114 ? 14.598 -8.044 -24.330 1.00 82.81 114 ASP A O 1
ATOM 862 N N . GLY A 1 115 ? 16.017 -8.090 -22.599 1.00 82.94 115 GLY A N 1
ATOM 863 C CA . GLY A 1 115 ? 17.147 -7.457 -23.296 1.00 82.94 115 GLY A CA 1
ATOM 864 C C . GLY A 1 115 ? 17.120 -5.923 -23.398 1.00 82.94 115 GLY A C 1
ATOM 865 O O . GLY A 1 115 ? 18.048 -5.349 -23.960 1.00 82.94 115 GLY A O 1
ATOM 866 N N . HIS A 1 116 ? 16.115 -5.246 -22.839 1.00 81.25 116 HIS A N 1
ATOM 867 C CA . HIS A 1 116 ? 15.965 -3.787 -22.867 1.00 81.25 116 HIS A CA 1
ATOM 868 C C . HIS A 1 116 ? 16.099 -3.180 -21.469 1.00 81.25 116 HIS A C 1
ATOM 870 O O . HIS A 1 116 ? 15.421 -3.608 -20.542 1.00 81.25 116 HIS A O 1
ATOM 876 N N . SER A 1 117 ? 16.948 -2.163 -21.305 1.00 86.69 117 SER A N 1
ATOM 877 C CA . SER A 1 117 ? 17.059 -1.420 -20.042 1.00 86.69 117 SER A CA 1
ATOM 878 C C . SER A 1 117 ? 16.038 -0.290 -19.986 1.00 86.69 117 SER A C 1
ATOM 880 O O . SER A 1 117 ? 15.905 0.464 -20.949 1.00 86.69 117 SER A O 1
ATOM 882 N N . GLY A 1 118 ? 15.342 -0.156 -18.861 1.00 86.50 118 GLY A N 1
ATOM 883 C CA . GLY A 1 118 ? 14.427 0.955 -18.631 1.00 86.50 118 GLY A CA 1
ATOM 884 C C . GLY A 1 118 ? 13.395 0.680 -17.536 1.00 86.50 118 GLY A C 1
ATOM 885 O O . GLY A 1 118 ? 13.539 -0.275 -16.760 1.00 86.50 118 GLY A O 1
ATOM 886 N N . PRO A 1 119 ? 12.338 1.506 -17.449 1.00 84.69 119 PRO A N 1
ATOM 887 C CA . PRO A 1 119 ? 11.201 1.219 -16.584 1.00 84.69 119 PRO A CA 1
ATOM 888 C C . PRO A 1 119 ? 10.483 -0.058 -17.037 1.00 84.69 119 PRO A C 1
ATOM 890 O O . PRO A 1 119 ? 10.619 -0.484 -18.184 1.00 84.69 119 PRO A O 1
ATOM 893 N N . ALA A 1 120 ? 9.675 -0.635 -16.141 1.00 83.75 120 ALA A N 1
ATOM 894 C CA . ALA A 1 120 ? 8.841 -1.791 -16.461 1.00 83.75 120 ALA A CA 1
ATOM 895 C C . ALA A 1 120 ? 8.054 -1.564 -17.775 1.00 83.75 120 ALA A C 1
ATOM 897 O O . ALA A 1 120 ? 7.357 -0.544 -17.892 1.00 83.75 120 ALA A O 1
ATOM 898 N N . PRO A 1 121 ? 8.163 -2.474 -18.763 1.00 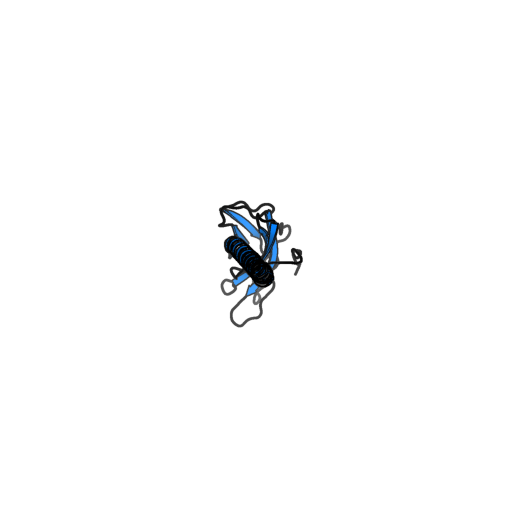83.81 121 PRO A N 1
ATOM 899 C CA . PRO A 1 121 ? 7.458 -2.352 -20.032 1.00 83.81 121 PRO A CA 1
ATOM 900 C C . PRO A 1 121 ? 5.934 -2.385 -19.856 1.00 83.81 121 PRO A C 1
ATOM 902 O O . PRO A 1 121 ? 5.410 -2.804 -18.826 1.00 83.81 121 PRO A O 1
ATOM 905 N N . ARG A 1 122 ? 5.191 -1.935 -20.876 1.00 84.06 122 ARG A N 1
ATOM 906 C CA . ARG A 1 122 ? 3.724 -1.763 -20.789 1.00 84.06 122 ARG A CA 1
ATOM 907 C C . ARG A 1 122 ? 2.939 -3.065 -20.615 1.00 84.06 122 ARG A C 1
ATOM 909 O O . ARG A 1 122 ? 1.795 -3.012 -20.179 1.00 84.06 122 ARG A O 1
ATOM 916 N N . ASP A 1 123 ? 3.513 -4.197 -20.996 1.00 87.50 123 ASP A N 1
ATOM 917 C CA . ASP A 1 123 ? 2.946 -5.534 -20.813 1.00 87.50 123 ASP A CA 1
ATOM 918 C C . ASP A 1 123 ? 3.193 -6.106 -19.405 1.00 87.50 123 ASP A C 1
ATOM 920 O O . ASP A 1 123 ? 2.656 -7.164 -19.074 1.00 87.50 123 ASP A O 1
ATOM 924 N N . PHE A 1 124 ? 3.937 -5.389 -18.555 1.00 87.44 124 PHE A N 1
ATOM 925 C CA . PHE A 1 124 ? 4.099 -5.697 -17.139 1.00 87.44 124 PHE A CA 1
ATOM 926 C C . PHE A 1 124 ? 3.204 -4.805 -16.274 1.00 87.44 124 PHE A C 1
ATOM 928 O O . PHE A 1 124 ? 3.058 -3.603 -16.493 1.00 87.44 124 PHE A O 1
ATOM 935 N N . THR A 1 125 ? 2.642 -5.394 -15.222 1.00 90.19 125 THR A N 1
ATOM 936 C CA . THR A 1 125 ? 1.990 -4.670 -14.129 1.00 90.19 125 THR A CA 1
ATOM 937 C C . THR A 1 125 ? 2.898 -4.692 -12.912 1.00 90.19 125 THR A C 1
ATOM 939 O O . THR A 1 125 ? 3.213 -5.764 -12.398 1.00 90.19 125 THR A O 1
ATOM 942 N N . VAL A 1 126 ? 3.294 -3.518 -12.422 1.00 91.81 126 VAL A N 1
ATOM 943 C CA . VAL A 1 126 ? 4.062 -3.412 -11.177 1.00 91.81 126 VAL A CA 1
ATOM 944 C C . VAL A 1 126 ? 3.109 -3.463 -9.982 1.00 91.81 126 VAL A C 1
ATOM 946 O O . VAL A 1 126 ? 2.202 -2.640 -9.850 1.00 91.81 126 VAL A O 1
ATOM 949 N N . ARG A 1 127 ? 3.331 -4.435 -9.102 1.00 93.12 127 ARG A N 1
ATOM 950 C CA . ARG A 1 127 ? 2.625 -4.650 -7.842 1.00 93.12 127 ARG A CA 1
ATOM 951 C C . ARG A 1 127 ? 3.585 -4.363 -6.694 1.00 93.12 127 ARG A C 1
ATOM 953 O O . ARG A 1 127 ? 4.505 -5.133 -6.458 1.00 93.12 127 ARG A O 1
ATOM 960 N N . ALA A 1 128 ? 3.364 -3.268 -5.978 1.00 94.38 128 ALA A N 1
ATOM 961 C CA . ALA A 1 128 ? 4.134 -2.957 -4.779 1.00 94.38 128 ALA A CA 1
ATOM 962 C C . ALA A 1 128 ? 3.425 -3.462 -3.521 1.00 94.38 128 ALA A C 1
ATOM 964 O O . ALA A 1 128 ? 2.198 -3.399 -3.429 1.00 94.38 128 ALA A O 1
ATOM 965 N N . THR A 1 129 ? 4.207 -3.940 -2.561 1.00 95.38 129 THR A N 1
ATOM 966 C CA . THR A 1 129 ? 3.766 -4.270 -1.210 1.00 95.38 129 THR A CA 1
ATOM 967 C C . THR A 1 129 ? 4.145 -3.135 -0.277 1.00 95.38 129 THR A C 1
ATOM 969 O O . THR A 1 129 ? 5.313 -2.743 -0.211 1.00 95.38 129 THR A O 1
ATOM 972 N N . VAL A 1 130 ? 3.167 -2.623 0.463 1.00 95.81 130 VAL A N 1
ATOM 973 C CA . VAL A 1 130 ? 3.377 -1.610 1.498 1.00 95.81 130 VAL A CA 1
ATOM 974 C C . VAL A 1 130 ? 2.905 -2.120 2.847 1.00 95.81 130 VAL A C 1
ATOM 976 O O . VAL A 1 130 ? 1.879 -2.795 2.945 1.00 95.81 130 VAL A O 1
ATOM 979 N N . HIS A 1 131 ? 3.641 -1.758 3.892 1.00 96.75 131 HIS A N 1
ATOM 980 C CA . HIS A 1 131 ? 3.174 -1.865 5.267 1.00 96.75 131 HIS A CA 1
ATOM 981 C C . HIS A 1 131 ? 2.785 -0.486 5.767 1.00 96.75 131 HIS A C 1
ATOM 983 O O . HIS A 1 131 ? 3.495 0.481 5.507 1.00 96.75 131 HIS A O 1
ATOM 989 N N . TYR A 1 132 ? 1.680 -0.368 6.486 1.00 95.69 132 TYR A N 1
ATOM 990 C CA . TYR A 1 132 ? 1.214 0.927 6.962 1.00 95.69 132 TYR A CA 1
ATOM 991 C C . TYR A 1 132 ? 0.570 0.838 8.334 1.00 95.69 132 TYR A C 1
ATOM 993 O O . TYR A 1 132 ? -0.045 -0.167 8.688 1.00 95.69 132 TYR A O 1
ATOM 1001 N N . LEU A 1 133 ? 0.750 1.913 9.092 1.00 94.69 133 LEU A N 1
ATOM 1002 C CA . LEU A 1 133 ? 0.212 2.115 10.423 1.00 94.69 133 LEU A CA 1
ATOM 1003 C C . LEU A 1 133 ? -0.987 3.055 10.313 1.00 94.69 133 LEU A C 1
ATOM 1005 O O . LEU A 1 133 ? -0.833 4.216 9.923 1.00 94.69 133 LEU A O 1
ATOM 1009 N N . ASP A 1 134 ? -2.179 2.554 10.614 1.00 93.94 134 ASP A N 1
ATOM 1010 C CA . ASP A 1 134 ? -3.395 3.370 10.616 1.00 93.94 134 ASP A CA 1
ATOM 1011 C C . ASP A 1 134 ? -3.463 4.323 11.818 1.00 93.94 134 ASP A C 1
ATOM 1013 O O . ASP A 1 134 ? -2.619 4.301 12.715 1.00 93.94 134 ASP A O 1
ATOM 1017 N N . ALA A 1 135 ? -4.474 5.192 11.835 1.00 90.75 135 ALA A N 1
ATOM 1018 C CA . ALA A 1 135 ? -4.680 6.145 12.923 1.00 90.75 135 ALA A CA 1
ATOM 1019 C C . ALA A 1 135 ? -5.014 5.473 14.270 1.00 90.75 135 ALA A C 1
ATOM 1021 O O . ALA A 1 135 ? -4.837 6.094 15.318 1.00 90.75 135 ALA A O 1
ATOM 1022 N N . ALA A 1 136 ? -5.475 4.218 14.257 1.00 89.19 136 ALA A N 1
ATOM 1023 C CA . ALA A 1 136 ? -5.725 3.414 15.451 1.00 89.19 136 ALA A CA 1
ATOM 1024 C C . ALA A 1 136 ? -4.452 2.721 15.977 1.00 89.19 136 ALA A C 1
ATOM 1026 O O . ALA A 1 136 ? -4.499 2.044 17.006 1.00 89.19 136 ALA A O 1
ATOM 1027 N N . GLY A 1 137 ? -3.311 2.899 15.304 1.00 90.94 137 GLY A N 1
ATOM 1028 C CA . GLY A 1 137 ? -2.038 2.298 15.685 1.00 90.94 137 GLY A CA 1
ATOM 1029 C C . GLY A 1 137 ? -1.919 0.824 15.294 1.00 90.94 137 GLY A C 1
ATOM 1030 O O . GLY A 1 137 ? -1.130 0.098 15.900 1.00 90.94 137 GLY A O 1
ATOM 1031 N N . LEU A 1 138 ? -2.681 0.365 14.299 1.00 91.81 138 LEU A N 1
ATOM 1032 C CA . LEU A 1 138 ? -2.633 -1.006 13.798 1.00 91.81 138 LEU A CA 1
ATOM 1033 C C . LEU A 1 138 ? -1.806 -1.100 12.516 1.00 91.81 138 LEU A C 1
ATOM 1035 O O . LEU A 1 138 ? -1.945 -0.283 11.605 1.00 91.81 138 LEU A O 1
ATOM 1039 N N . TRP A 1 139 ? -0.960 -2.129 12.444 1.00 94.69 139 TRP A N 1
ATOM 1040 C CA . TRP A 1 139 ? -0.168 -2.426 11.256 1.00 94.69 139 TRP A CA 1
ATOM 1041 C C . TRP A 1 139 ? -0.937 -3.297 10.266 1.00 94.69 139 TRP A C 1
ATOM 1043 O O . TRP A 1 139 ? -1.545 -4.312 10.621 1.00 94.69 139 TRP A O 1
ATOM 1053 N N . TRP A 1 140 ? -0.833 -2.921 8.998 1.00 95.56 140 TRP A N 1
ATOM 1054 C CA . TRP A 1 140 ? -1.448 -3.598 7.867 1.00 95.56 140 TRP A CA 1
ATOM 1055 C C . TRP A 1 140 ? -0.432 -3.799 6.751 1.00 95.56 140 TRP A C 1
ATOM 1057 O O . TRP A 1 140 ? 0.498 -3.009 6.601 1.00 95.56 140 TRP A O 1
ATOM 1067 N N . SER A 1 141 ? -0.633 -4.844 5.956 1.00 95.50 141 SER A N 1
ATOM 1068 C CA . SER A 1 141 ? 0.094 -5.116 4.723 1.00 95.50 141 SER A CA 1
ATOM 1069 C C . SER A 1 141 ? -0.863 -5.112 3.546 1.00 95.50 141 SER A C 1
ATOM 1071 O O . SER A 1 141 ? -1.969 -5.653 3.633 1.00 95.50 141 SER A O 1
ATOM 1073 N N . ARG A 1 142 ? -0.444 -4.508 2.436 1.00 94.31 142 ARG A N 1
ATOM 1074 C CA . ARG A 1 142 ? -1.195 -4.529 1.184 1.00 94.31 142 ARG A CA 1
ATOM 1075 C C . ARG A 1 142 ? -0.259 -4.667 -0.003 1.00 94.31 142 ARG A C 1
ATOM 1077 O O . ARG A 1 142 ? 0.663 -3.871 -0.148 1.00 94.31 142 ARG A O 1
ATOM 1084 N N . THR A 1 143 ? -0.561 -5.619 -0.881 1.00 93.50 143 THR A N 1
ATOM 1085 C CA . THR A 1 143 ? 0.118 -5.796 -2.168 1.00 93.50 143 THR A CA 1
ATOM 1086 C C . THR A 1 143 ? -0.796 -5.352 -3.305 1.00 93.50 143 THR A C 1
ATOM 1088 O O . THR A 1 143 ? -1.886 -5.891 -3.505 1.00 93.50 143 THR A O 1
ATOM 1091 N N . GLY A 1 144 ? -0.359 -4.353 -4.071 1.00 90.44 144 GLY A N 1
ATOM 1092 C CA . GLY A 1 144 ? -1.188 -3.707 -5.085 1.00 90.44 144 GLY A CA 1
ATOM 1093 C C . GLY A 1 144 ? -2.498 -3.193 -4.482 1.00 90.44 144 GLY A C 1
ATOM 1094 O O . GLY A 1 144 ? -2.496 -2.487 -3.479 1.00 90.44 144 GLY A O 1
ATOM 1095 N N . ASN A 1 145 ? -3.629 -3.574 -5.077 1.00 89.31 145 ASN A N 1
ATOM 1096 C CA . ASN A 1 145 ? -4.958 -3.182 -4.595 1.00 89.31 145 ASN A CA 1
ATOM 1097 C C . ASN A 1 145 ? -5.762 -4.358 -4.020 1.00 89.31 145 ASN A C 1
ATOM 1099 O O . ASN A 1 145 ? -6.980 -4.257 -3.885 1.00 89.31 145 ASN A O 1
ATOM 1103 N N . GLU A 1 146 ? -5.093 -5.442 -3.626 1.00 91.31 146 GLU A N 1
ATOM 1104 C CA . GLU A 1 146 ? -5.728 -6.585 -2.957 1.00 91.31 146 GLU A CA 1
ATOM 1105 C C . GLU A 1 146 ? -6.243 -6.223 -1.555 1.00 91.31 146 GLU A C 1
ATOM 1107 O O . GLU A 1 146 ? -6.000 -5.121 -1.055 1.00 91.31 146 GLU A O 1
ATOM 1112 N N . GLN A 1 147 ? -6.999 -7.132 -0.931 1.00 89.38 147 GLN A N 1
ATOM 1113 C CA . GLN A 1 147 ? -7.522 -6.908 0.414 1.00 89.38 147 GLN A CA 1
ATOM 1114 C C . GLN A 1 147 ? -6.360 -6.812 1.418 1.00 89.38 147 GLN A C 1
ATOM 1116 O O . GLN A 1 147 ? -5.517 -7.709 1.441 1.00 89.38 147 GLN A O 1
ATOM 1121 N N . PRO A 1 148 ? -6.300 -5.754 2.248 1.00 93.31 148 PRO A N 1
ATOM 1122 C CA . PRO A 1 148 ? -5.223 -5.612 3.211 1.00 93.31 148 PRO A CA 1
ATOM 1123 C C . PRO A 1 148 ? -5.305 -6.679 4.302 1.00 93.31 148 PRO A C 1
ATOM 1125 O O . PRO A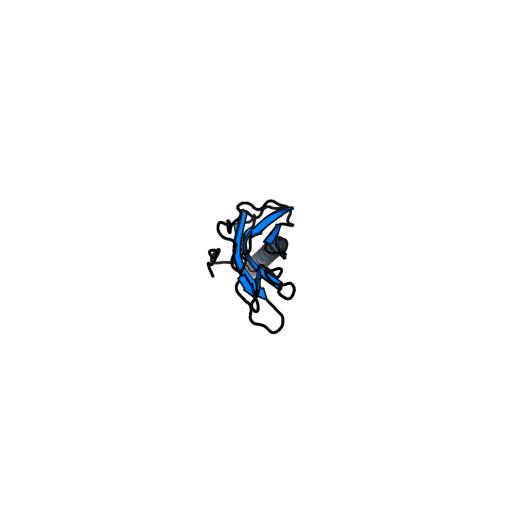 1 148 ? -6.391 -7.071 4.740 1.00 93.31 148 PRO A O 1
ATOM 1128 N N . VAL A 1 149 ? -4.135 -7.118 4.754 1.00 91.62 149 VAL A N 1
ATOM 1129 C CA . VAL A 1 149 ? -3.959 -8.142 5.784 1.00 91.62 149 VAL A CA 1
ATOM 1130 C C . VAL A 1 149 ? -3.394 -7.489 7.035 1.00 91.62 149 VAL A C 1
ATOM 1132 O O . VAL A 1 149 ? -2.463 -6.689 6.964 1.00 91.62 149 VAL A O 1
ATOM 1135 N N . ARG A 1 150 ? -3.957 -7.821 8.196 1.00 92.31 150 ARG A N 1
ATOM 1136 C CA . ARG A 1 150 ? -3.479 -7.294 9.475 1.00 92.31 150 ARG A CA 1
ATOM 1137 C C . ARG A 1 150 ? -2.158 -7.956 9.857 1.00 92.31 150 ARG A C 1
ATOM 1139 O O . ARG A 1 150 ? -2.061 -9.181 9.838 1.00 92.31 150 ARG A O 1
ATOM 1146 N N . LEU A 1 151 ? -1.175 -7.153 10.249 1.00 91.88 151 LEU A N 1
ATOM 1147 C CA . LEU A 1 151 ? 0.110 -7.632 10.745 1.00 91.88 151 LEU A CA 1
ATOM 1148 C C . LEU A 1 151 ? 0.096 -7.635 12.274 1.00 91.88 151 LEU A C 1
ATOM 1150 O O . LEU A 1 151 ? 0.094 -6.580 12.906 1.00 91.88 151 LEU A O 1
ATOM 1154 N N . LEU A 1 152 ? 0.050 -8.826 12.870 1.00 87.81 152 LEU A N 1
ATOM 1155 C CA . LEU A 1 152 ? -0.019 -8.981 14.328 1.00 87.81 152 LEU A CA 1
ATOM 1156 C C . LEU A 1 152 ? 1.354 -8.849 14.998 1.00 87.81 152 LEU A C 1
ATOM 1158 O O . LEU A 1 152 ? 1.434 -8.340 16.112 1.00 87.81 152 LEU A O 1
ATOM 1162 N N . ASP A 1 153 ? 2.418 -9.226 14.289 1.00 86.06 153 ASP A N 1
ATOM 1163 C CA . ASP A 1 153 ? 3.796 -9.219 14.799 1.00 86.06 153 ASP A CA 1
ATOM 1164 C C . ASP A 1 153 ? 4.542 -7.899 14.512 1.00 86.06 153 ASP A C 1
ATOM 1166 O O . ASP A 1 153 ? 5.722 -7.759 14.826 1.00 86.06 153 ASP A O 1
ATOM 1170 N N . GLY A 1 154 ? 3.857 -6.911 13.922 1.00 80.50 154 GLY A N 1
ATOM 1171 C CA . GLY A 1 154 ? 4.437 -5.629 13.514 1.00 80.50 154 GLY A CA 1
ATOM 1172 C C . GLY A 1 154 ? 4.806 -5.564 12.029 1.00 80.50 154 GLY A C 1
ATOM 1173 O O . GLY A 1 154 ? 4.356 -6.369 11.219 1.00 80.50 154 GLY A O 1
ATOM 1174 N N . HIS A 1 155 ? 5.583 -4.553 11.644 1.00 84.88 155 HIS A N 1
ATOM 1175 C CA . HIS A 1 155 ? 5.973 -4.327 10.252 1.00 84.88 155 HIS A CA 1
ATOM 1176 C C . HIS A 1 155 ? 7.266 -5.065 9.896 1.00 84.88 155 HIS A C 1
ATOM 1178 O O . HIS A 1 155 ? 8.196 -5.138 10.691 1.00 84.88 155 HIS A O 1
ATOM 1184 N N . GLY A 1 156 ? 7.350 -5.544 8.656 1.00 80.12 156 GLY A N 1
ATOM 1185 C CA . GLY A 1 156 ? 8.632 -5.872 8.029 1.00 80.12 156 GLY A CA 1
ATOM 1186 C C . GLY A 1 156 ? 9.435 -4.622 7.653 1.00 80.12 156 GLY A C 1
ATOM 1187 O O . GLY A 1 156 ? 8.861 -3.546 7.452 1.00 80.12 156 GLY A O 1
ATOM 1188 N N . GLU A 1 157 ? 10.750 -4.783 7.525 1.00 84.81 157 GLU A N 1
ATOM 1189 C CA . GLU A 1 157 ? 11.644 -3.758 6.981 1.00 84.81 157 GLU A CA 1
ATOM 1190 C C . GLU A 1 157 ? 11.648 -3.776 5.443 1.00 84.81 157 GLU A C 1
ATOM 1192 O O . GLU A 1 157 ? 11.418 -4.836 4.847 1.00 84.81 157 GLU A O 1
ATOM 1197 N N . PRO A 1 158 ? 11.896 -2.627 4.781 1.00 79.94 158 PRO A N 1
ATOM 1198 C CA . PRO A 1 158 ? 12.095 -2.583 3.340 1.00 79.94 158 PRO A CA 1
ATOM 1199 C C . PRO A 1 158 ? 13.179 -3.569 2.912 1.00 79.94 158 PRO A C 1
ATOM 1201 O O . PRO A 1 158 ? 14.290 -3.538 3.437 1.00 79.94 158 PRO A O 1
ATOM 1204 N N . GLN A 1 159 ? 12.859 -4.436 1.957 1.00 74.56 159 GLN A N 1
ATOM 1205 C CA . GLN A 1 159 ? 13.810 -5.425 1.467 1.00 74.56 159 GLN A CA 1
ATOM 1206 C C . GLN A 1 159 ? 14.661 -4.808 0.358 1.00 74.56 159 GLN A C 1
ATOM 1208 O O . GLN A 1 159 ? 14.138 -4.123 -0.525 1.00 74.56 159 GLN A O 1
ATOM 1213 N N . ASP A 1 160 ? 15.971 -5.039 0.416 1.00 59.78 160 ASP A N 1
ATOM 1214 C CA . ASP A 1 160 ? 16.849 -4.836 -0.731 1.00 59.78 160 ASP A CA 1
ATOM 1215 C C . ASP A 1 160 ? 16.824 -6.113 -1.585 1.00 59.78 160 ASP A C 1
ATOM 1217 O O . ASP A 1 160 ? 17.089 -7.191 -1.046 1.00 59.78 160 ASP A O 1
ATOM 1221 N N . PRO A 1 161 ? 16.438 -6.020 -2.870 1.00 54.09 161 PRO A N 1
ATOM 1222 C CA . PRO A 1 161 ? 16.456 -7.152 -3.791 1.00 54.09 161 PRO A CA 1
ATOM 1223 C C . PRO A 1 161 ? 17.874 -7.561 -4.206 1.00 54.09 161 PRO A C 1
ATOM 1225 O O . PRO A 1 161 ? 18.768 -6.683 -4.253 1.00 54.09 161 PRO A O 1
#